Protein AF-A0A0C2M086-F1 (afdb_monomer)

Foldseek 3Di:
DVVVLVVCVVLVVPVQSVCVVVQDLERECAPVQQDPVNLLVVLVVLLPDDRNQEYEHHNYDADPVSVVSVVVSCVNHVRHDYHD

Sequence (84 aa):
MKELIKYLRDRGLVEEALLLSKGSHVLNLSYNKMDKLKIKEVMEFLKTNTIITTLNLFMNKIDNIEAVEIAEVLKKIILLRILI

Nearest PDB structures (foldseek):
  7n6g-assembly1_4T  TM=8.271E-01  e=2.408E-02  Chlamydomonas reinhardtii
  8iah-assembly1_Y  TM=9.083E-01  e=5.109E-02  Sus scrofa
  4k17-assembly2_B  TM=8.853E-01  e=2.637E-01  Mus musculus
  4k17-assembly1_A  TM=7.591E-01  e=1.749E-01  Mus musculus
  4z94-assembly1_G  TM=8.720E-01  e=2.823E-01  Homo sapiens

Secondary structure (DSSP, 8-state):
-HHHHHHHHHTT-HHHHHHHHTT--EEE-TTS---HHHHHHHHHHHTT-SS--EEE-TTS---HHHHHHHHHHHHH-TT-EEE-

Structure (mmCIF, N/CA/C/O backbone):
data_AF-A0A0C2M086-F1
#
_entry.id   AF-A0A0C2M086-F1
#
loop_
_atom_site.group_PDB
_atom_site.id
_atom_site.type_symbol
_atom_site.label_atom_id
_atom_site.label_alt_id
_atom_site.label_comp_id
_atom_site.label_asym_id
_atom_site.label_entity_id
_atom_site.label_seq_id
_atom_site.pdbx_PDB_ins_code
_atom_site.Cartn_x
_atom_site.Cartn_y
_atom_site.Cartn_z
_atom_site.occupancy
_atom_site.B_iso_or_equiv
_atom_site.auth_seq_id
_atom_site.auth_comp_id
_atom_site.auth_asym_id
_atom_site.auth_atom_id
_atom_site.pdbx_PDB_model_num
ATOM 1 N N . MET A 1 1 ? -0.658 1.274 11.267 1.00 87.06 1 MET A N 1
ATOM 2 C CA . MET A 1 1 ? -1.001 2.606 10.708 1.00 87.06 1 MET A CA 1
ATOM 3 C C . MET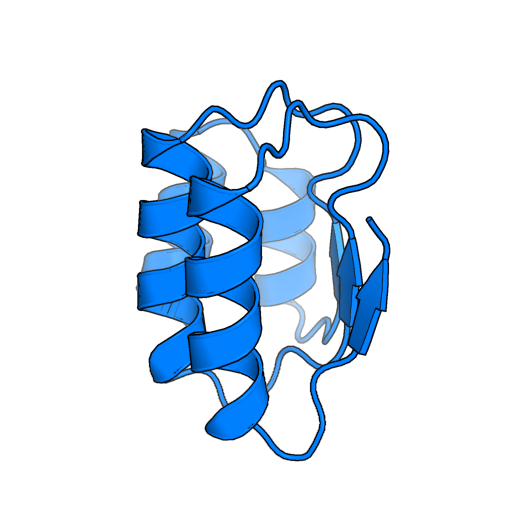 A 1 1 ? 0.144 3.619 10.781 1.00 87.06 1 MET A C 1
ATOM 5 O O . MET A 1 1 ? 0.522 4.122 9.735 1.00 87.06 1 MET A O 1
ATOM 9 N N . LYS A 1 2 ? 0.734 3.910 11.956 1.00 91.75 2 LYS A N 1
ATOM 10 C CA . LYS A 1 2 ? 1.864 4.866 12.067 1.00 91.75 2 LYS A CA 1
ATOM 11 C C . LYS A 1 2 ? 3.045 4.520 11.145 1.00 91.75 2 LYS A C 1
ATOM 13 O O . LYS A 1 2 ? 3.525 5.396 10.436 1.00 91.75 2 LYS A O 1
ATOM 18 N N . GLU A 1 3 ? 3.428 3.244 11.091 1.00 94.50 3 GLU A N 1
ATOM 19 C CA . GLU A 1 3 ? 4.510 2.772 10.211 1.00 94.50 3 GLU A CA 1
ATOM 20 C C . GLU A 1 3 ? 4.190 2.929 8.719 1.00 94.50 3 GLU A C 1
ATOM 22 O O . GLU A 1 3 ? 5.048 3.365 7.963 1.00 94.50 3 GLU A O 1
ATOM 27 N N . LEU A 1 4 ? 2.945 2.672 8.299 1.00 94.38 4 LEU A N 1
ATOM 28 C CA . LEU A 1 4 ? 2.518 2.915 6.917 1.00 94.38 4 LEU A CA 1
ATOM 29 C C . LEU A 1 4 ? 2.615 4.406 6.568 1.00 94.38 4 LEU A C 1
ATOM 31 O O . LEU A 1 4 ? 3.157 4.761 5.531 1.00 94.38 4 LEU A O 1
ATOM 35 N N . ILE A 1 5 ? 2.144 5.293 7.449 1.00 95.75 5 ILE A N 1
ATOM 36 C CA . ILE A 1 5 ? 2.236 6.747 7.238 1.00 95.75 5 ILE A CA 1
ATOM 37 C C . ILE A 1 5 ? 3.700 7.186 7.113 1.00 95.75 5 ILE A C 1
ATOM 39 O O . ILE A 1 5 ? 4.021 7.999 6.249 1.00 95.75 5 ILE A O 1
ATOM 43 N N . LYS A 1 6 ? 4.592 6.647 7.952 1.00 97.06 6 LYS A N 1
ATOM 44 C CA . LYS A 1 6 ? 6.030 6.917 7.870 1.00 97.06 6 LYS A CA 1
ATOM 45 C C . LYS A 1 6 ? 6.617 6.419 6.547 1.00 97.06 6 LYS A C 1
ATOM 47 O O . LYS A 1 6 ? 7.238 7.203 5.842 1.00 97.06 6 LYS A O 1
ATOM 52 N N . TYR A 1 7 ? 6.338 5.171 6.175 1.00 95.62 7 TYR A N 1
ATOM 53 C CA . TYR A 1 7 ? 6.757 4.584 4.903 1.00 95.62 7 TYR A CA 1
ATOM 54 C C . TYR A 1 7 ? 6.349 5.447 3.702 1.00 95.62 7 TYR A C 1
ATOM 56 O O . TYR A 1 7 ? 7.164 5.715 2.823 1.00 95.62 7 TYR A O 1
ATOM 64 N N . LEU A 1 8 ? 5.099 5.919 3.679 1.00 95.75 8 LEU A N 1
ATOM 65 C CA . LEU A 1 8 ? 4.593 6.776 2.607 1.00 95.75 8 LEU A CA 1
ATOM 66 C C . LEU A 1 8 ? 5.376 8.097 2.534 1.00 95.75 8 LEU A C 1
ATOM 68 O O . LEU A 1 8 ? 5.806 8.487 1.450 1.00 95.75 8 LEU A O 1
ATOM 72 N N . ARG A 1 9 ? 5.654 8.745 3.677 1.00 96.50 9 ARG A N 1
ATOM 73 C CA . ARG A 1 9 ? 6.499 9.956 3.717 1.00 96.50 9 ARG A CA 1
ATOM 74 C C . ARG A 1 9 ? 7.900 9.691 3.178 1.00 96.50 9 ARG A C 1
ATOM 76 O O . ARG A 1 9 ? 8.370 10.454 2.339 1.00 96.50 9 ARG A O 1
ATOM 83 N N . ASP A 1 10 ? 8.528 8.601 3.612 1.00 95.50 10 ASP A N 1
ATOM 84 C CA . ASP A 1 10 ? 9.890 8.230 3.212 1.00 95.50 10 ASP A CA 1
ATOM 85 C C . ASP A 1 10 ? 9.983 7.914 1.705 1.00 95.50 10 ASP A C 1
ATOM 87 O O . ASP A 1 10 ? 11.038 8.067 1.092 1.00 95.50 10 ASP A O 1
ATOM 91 N N . ARG A 1 11 ? 8.867 7.509 1.084 1.00 91.81 11 ARG A N 1
ATOM 92 C CA . ARG A 1 11 ? 8.746 7.240 -0.359 1.00 91.81 11 ARG A CA 1
ATOM 93 C C . ARG A 1 11 ? 8.264 8.443 -1.180 1.00 91.81 11 ARG A C 1
ATOM 95 O O . ARG A 1 11 ? 8.072 8.302 -2.384 1.00 91.81 11 ARG A O 1
ATOM 102 N N . GLY A 1 12 ? 8.085 9.612 -0.562 1.00 93.94 12 GLY A N 1
ATOM 103 C CA . GLY A 1 12 ? 7.631 10.832 -1.237 1.00 93.94 12 GLY A CA 1
ATOM 104 C C . GLY A 1 12 ? 6.117 10.919 -1.470 1.00 93.94 12 GLY A C 1
ATOM 105 O O . GLY A 1 12 ? 5.653 11.883 -2.072 1.00 93.94 12 GLY A O 1
ATOM 106 N N . LEU A 1 13 ? 5.338 9.970 -0.944 1.00 95.31 13 LEU A N 1
ATOM 107 C CA . LEU A 1 13 ? 3.868 9.926 -0.976 1.00 95.31 13 LEU A CA 1
ATOM 108 C C . LEU A 1 13 ? 3.295 10.787 0.163 1.00 95.31 13 LEU A C 1
ATOM 110 O O . LEU A 1 13 ? 2.627 10.314 1.090 1.00 95.31 13 LEU A O 1
ATOM 114 N N . VAL A 1 14 ? 3.691 12.063 0.174 1.00 96.44 14 VAL A N 1
ATOM 115 C CA . VAL A 1 14 ? 3.453 12.980 1.300 1.00 96.44 14 VAL A CA 1
ATOM 116 C C . VAL A 1 14 ? 1.965 13.292 1.461 1.00 96.44 14 VAL A C 1
ATOM 118 O O . VAL A 1 14 ? 1.486 13.407 2.592 1.00 96.44 14 VAL A O 1
ATOM 121 N N . GLU A 1 15 ? 1.230 13.399 0.355 1.00 96.62 15 GLU A N 1
ATOM 122 C CA . GLU A 1 15 ? -0.205 13.685 0.364 1.00 96.62 15 GLU A CA 1
ATOM 123 C C . GLU A 1 15 ? -1.000 12.522 0.964 1.00 96.62 15 GLU A C 1
ATOM 125 O O . GLU A 1 15 ? -1.779 12.719 1.897 1.00 96.62 15 GLU A O 1
ATOM 130 N N . GLU A 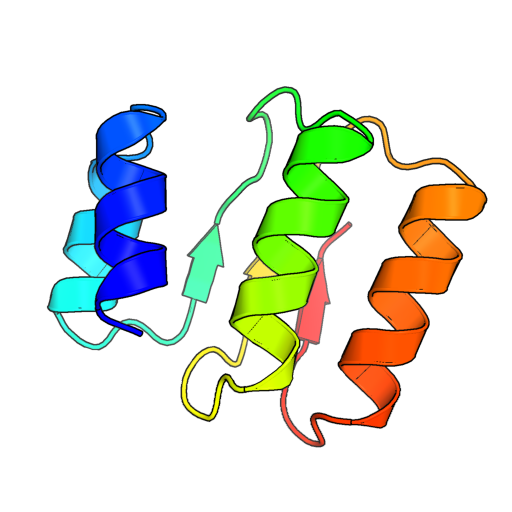1 16 ? -0.736 11.293 0.525 1.00 96.12 16 GLU A N 1
ATOM 131 C CA . GLU A 1 16 ? -1.368 10.083 1.046 1.00 96.12 16 GLU A CA 1
ATOM 132 C C . GLU A 1 16 ? 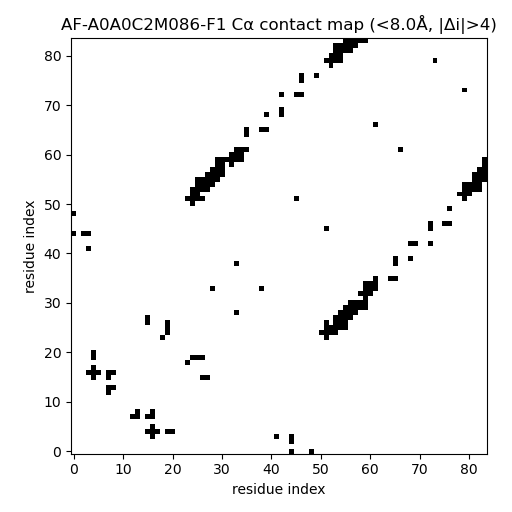-1.079 9.919 2.538 1.00 96.12 16 GLU A C 1
ATOM 134 O O . GLU A 1 16 ? -1.983 9.651 3.335 1.00 96.12 16 GLU A O 1
ATOM 139 N N . ALA A 1 17 ? 0.175 10.137 2.942 1.00 96.62 17 ALA A N 1
ATOM 140 C CA . ALA A 1 17 ? 0.564 10.097 4.343 1.00 96.62 17 ALA A CA 1
ATOM 141 C C . ALA A 1 17 ? -0.198 11.136 5.182 1.00 96.62 17 ALA A C 1
ATOM 143 O O . ALA A 1 17 ? -0.618 10.843 6.307 1.00 96.62 17 ALA A O 1
ATOM 144 N N . LEU A 1 18 ? -0.382 12.350 4.652 1.00 97.69 18 LEU A N 1
ATOM 145 C CA . LEU A 1 18 ? -1.138 13.408 5.314 1.00 97.69 18 LEU A CA 1
ATOM 146 C C . LEU A 1 18 ? -2.622 13.044 5.425 1.00 97.69 18 LEU A C 1
ATOM 148 O O . LEU A 1 18 ? -3.192 13.165 6.510 1.00 97.69 18 LEU A O 1
ATOM 152 N N . LEU A 1 19 ? -3.239 12.565 4.346 1.00 97.31 19 LEU A N 1
ATOM 153 C CA . LEU A 1 19 ? -4.643 12.157 4.329 1.00 97.31 19 LEU A CA 1
ATOM 154 C C . LEU A 1 19 ? -4.910 11.031 5.331 1.00 97.31 19 LEU A C 1
ATOM 156 O O . LEU A 1 19 ? -5.830 11.140 6.143 1.00 97.31 19 LEU A O 1
ATOM 160 N N . LEU A 1 20 ? -4.076 9.988 5.349 1.00 95.19 20 LEU A N 1
ATOM 161 C CA . LEU A 1 20 ? -4.198 8.905 6.328 1.00 95.19 20 LEU A CA 1
ATOM 162 C C . LEU A 1 20 ? -3.996 9.406 7.763 1.00 95.19 20 LEU A C 1
ATOM 164 O O . LEU A 1 20 ? -4.720 8.987 8.666 1.00 95.19 20 LEU A O 1
ATOM 168 N N . SER A 1 21 ? -3.073 10.349 7.990 1.00 95.50 21 SER A N 1
ATOM 169 C CA . SER A 1 21 ? -2.890 10.954 9.319 1.00 95.50 21 SER A CA 1
ATOM 170 C C . SER A 1 21 ? -4.108 11.751 9.801 1.00 95.50 21 SER A C 1
ATOM 172 O O . SER A 1 21 ? -4.302 11.896 11.005 1.00 95.50 21 SER A O 1
ATOM 174 N N . LYS A 1 22 ? -4.953 12.216 8.872 1.00 95.81 22 LYS A N 1
ATOM 175 C CA . LYS A 1 22 ? -6.223 12.906 9.144 1.00 95.81 22 LYS A CA 1
ATOM 176 C C . LYS A 1 22 ? -7.430 11.960 9.196 1.00 95.81 22 LYS A C 1
ATOM 178 O O . LYS A 1 22 ? -8.561 12.430 9.245 1.00 95.81 22 LYS A O 1
ATOM 183 N N . GLY A 1 23 ? -7.208 10.643 9.194 1.00 93.81 23 GLY A N 1
ATOM 184 C CA . GLY A 1 23 ? -8.280 9.650 9.276 1.00 93.81 23 GLY A CA 1
ATOM 185 C C . GLY A 1 23 ? -8.940 9.319 7.937 1.00 93.81 23 GLY A C 1
ATOM 186 O O . GLY A 1 23 ? -10.059 8.810 7.920 1.00 93.81 23 GLY A O 1
ATOM 187 N N . SER A 1 24 ? -8.276 9.592 6.807 1.00 94.88 24 SER A N 1
ATOM 188 C CA . SER A 1 24 ? -8.725 9.060 5.518 1.00 94.88 24 SER A CA 1
ATOM 189 C C . SER A 1 24 ? -8.758 7.530 5.549 1.00 94.88 24 SER A C 1
ATOM 191 O O . SER A 1 24 ? -7.870 6.881 6.102 1.00 94.88 24 SER A O 1
ATOM 193 N N . HIS A 1 25 ? -9.771 6.963 4.899 1.00 93.25 25 HIS A N 1
ATOM 194 C CA . HIS A 1 25 ? -9.918 5.520 4.694 1.00 93.25 25 HIS A CA 1
ATOM 195 C C . HIS A 1 25 ? -9.488 5.109 3.273 1.00 93.25 25 HIS A C 1
ATOM 197 O O . HIS A 1 25 ? -9.621 3.947 2.889 1.00 93.25 25 HIS A O 1
ATOM 203 N N . VAL A 1 26 ? -8.980 6.062 2.485 1.00 93.88 26 VAL A N 1
ATOM 204 C CA . VAL A 1 26 ? -8.537 5.873 1.102 1.00 93.88 26 VAL A CA 1
ATOM 205 C C . VAL A 1 26 ? -7.023 6.027 1.030 1.00 93.88 26 VAL A C 1
ATOM 207 O O . VAL A 1 26 ? -6.484 7.054 1.447 1.00 93.88 26 VAL A O 1
ATOM 210 N N . LEU A 1 27 ? -6.357 5.022 0.464 1.00 94.94 27 LEU A N 1
ATOM 211 C CA . LEU A 1 27 ? -4.949 5.058 0.087 1.00 94.94 27 LEU A CA 1
ATOM 212 C C . LEU A 1 27 ? -4.851 5.067 -1.442 1.00 94.94 27 LEU A C 1
ATOM 214 O O . LEU A 1 27 ? -5.155 4.066 -2.091 1.00 94.94 27 LEU A O 1
ATOM 218 N N . ASN A 1 28 ? -4.454 6.199 -2.023 1.00 95.94 28 ASN A N 1
ATOM 219 C CA . ASN A 1 28 ? -4.297 6.322 -3.467 1.00 95.94 28 ASN A CA 1
ATOM 220 C C . ASN A 1 28 ? -2.829 6.179 -3.872 1.00 95.94 28 ASN A C 1
ATOM 222 O O . ASN A 1 28 ? -2.028 7.059 -3.6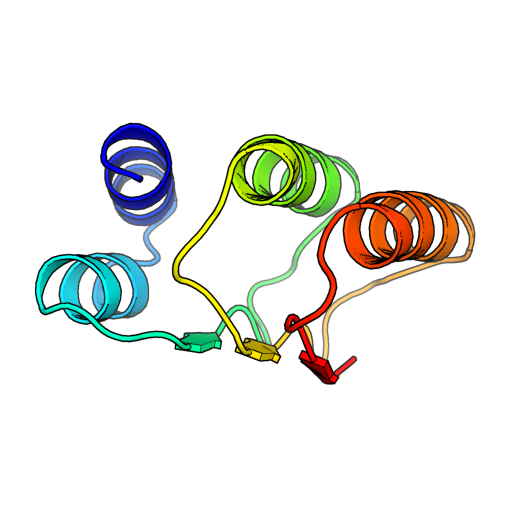20 1.00 95.94 28 ASN A O 1
ATOM 226 N N . LEU A 1 29 ? -2.484 5.074 -4.519 1.00 95.25 29 LEU A N 1
ATOM 227 C CA . LEU A 1 29 ? -1.152 4.801 -5.055 1.00 95.25 29 LEU A CA 1
ATOM 228 C C . LEU A 1 29 ? -1.163 4.735 -6.587 1.00 95.25 29 LEU A C 1
ATOM 230 O O . LEU A 1 2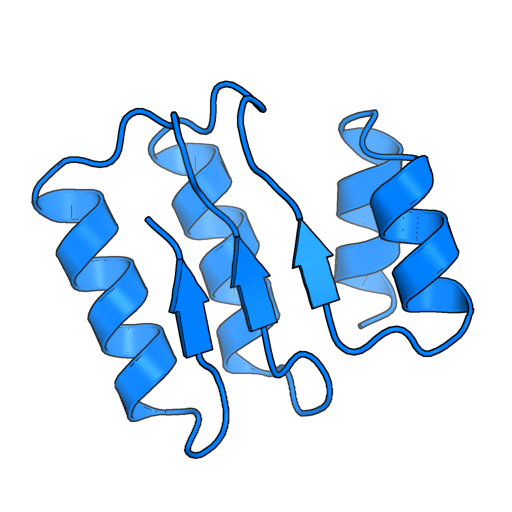9 ? -0.226 4.211 -7.193 1.00 95.25 29 LEU A O 1
ATOM 234 N N . SER A 1 30 ? -2.195 5.274 -7.242 1.00 94.38 30 SER A N 1
ATOM 235 C CA . SER A 1 30 ? -2.269 5.303 -8.704 1.00 94.38 30 SER A CA 1
ATOM 236 C C . SER A 1 30 ? -1.069 6.034 -9.308 1.00 94.38 30 SER A C 1
ATOM 238 O O . SER A 1 30 ? -0.602 7.010 -8.726 1.00 94.38 30 SER A O 1
ATOM 240 N N . TYR A 1 31 ? -0.572 5.579 -10.459 1.00 91.12 31 TYR A N 1
ATOM 241 C CA . TYR A 1 31 ? 0.550 6.205 -11.181 1.00 91.12 31 TYR A CA 1
ATOM 242 C C . TYR A 1 31 ? 1.881 6.322 -10.408 1.00 91.12 31 TYR A C 1
ATOM 244 O O . TYR A 1 31 ? 2.774 7.060 -10.824 1.00 91.12 31 TYR A O 1
ATOM 252 N N . ASN A 1 32 ? 2.082 5.565 -9.326 1.00 90.81 32 ASN A N 1
ATOM 253 C CA . ASN A 1 32 ? 3.283 5.679 -8.485 1.00 90.81 32 ASN A CA 1
ATOM 254 C C . ASN A 1 32 ? 4.439 4.748 -8.880 1.00 90.81 32 ASN A C 1
ATOM 256 O O . ASN A 1 32 ? 5.396 4.574 -8.118 1.00 90.81 32 ASN A O 1
ATOM 260 N N . LYS A 1 33 ? 4.382 4.157 -10.084 1.00 89.12 33 LYS A N 1
ATOM 261 C CA . LYS A 1 33 ? 5.379 3.188 -10.577 1.00 89.12 33 LYS A CA 1
ATOM 262 C C . LYS A 1 33 ? 5.670 2.133 -9.502 1.00 89.12 33 LYS A C 1
ATOM 264 O O . LYS A 1 33 ? 6.825 1.907 -9.118 1.00 89.12 33 LYS A O 1
ATOM 269 N N . MET A 1 34 ? 4.595 1.568 -8.960 1.00 88.56 34 MET A N 1
ATOM 270 C CA . MET A 1 34 ? 4.662 0.486 -7.991 1.00 88.56 34 MET A CA 1
ATOM 271 C C . MET A 1 34 ? 5.242 -0.732 -8.703 1.00 88.56 34 MET A C 1
ATOM 273 O O . MET A 1 34 ? 4.690 -1.193 -9.699 1.00 88.56 34 MET A O 1
ATOM 277 N N . ASP A 1 35 ? 6.393 -1.187 -8.228 1.00 87.56 35 ASP A N 1
ATOM 278 C CA . ASP A 1 35 ? 6.987 -2.453 -8.629 1.00 87.56 35 ASP A CA 1
ATOM 279 C C . ASP A 1 35 ? 6.577 -3.545 -7.634 1.00 87.56 35 ASP A C 1
ATOM 281 O O . ASP A 1 35 ? 5.954 -3.277 -6.599 1.00 87.56 35 AS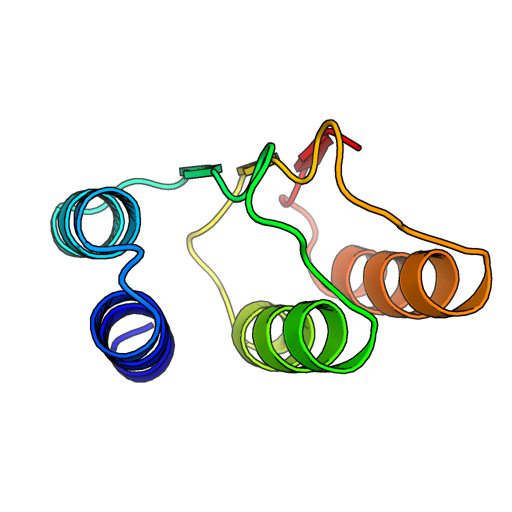P A O 1
ATOM 285 N N . LYS A 1 36 ? 6.966 -4.781 -7.938 1.00 88.44 36 LYS A N 1
ATOM 286 C CA . LYS A 1 36 ? 6.733 -5.950 -7.091 1.00 88.44 36 LYS A CA 1
ATOM 287 C C . LYS A 1 36 ? 7.093 -5.727 -5.623 1.00 88.44 36 LYS A C 1
ATOM 289 O O . LYS A 1 36 ? 6.337 -6.111 -4.733 1.00 88.44 36 LYS A O 1
ATOM 294 N N . LEU A 1 37 ? 8.251 -5.118 -5.359 1.00 90.94 37 LEU A N 1
ATOM 295 C CA . LEU A 1 37 ? 8.737 -4.919 -3.996 1.00 90.94 37 LEU A CA 1
ATOM 296 C C . LEU A 1 37 ? 7.844 -3.924 -3.250 1.00 90.94 37 LEU A C 1
ATOM 298 O O . LEU A 1 37 ? 7.430 -4.196 -2.126 1.00 90.94 37 LEU A O 1
ATOM 302 N N . LYS A 1 38 ? 7.492 -2.808 -3.892 1.00 91.56 38 LYS A N 1
ATOM 303 C CA . LYS A 1 38 ? 6.605 -1.791 -3.315 1.00 91.56 38 LYS A CA 1
ATOM 304 C C . LYS A 1 38 ? 5.200 -2.326 -3.056 1.00 91.56 38 LYS A C 1
ATOM 306 O O . LYS A 1 38 ? 4.637 -2.043 -2.002 1.00 91.56 38 LYS A O 1
ATOM 311 N N . ILE A 1 39 ? 4.630 -3.090 -3.995 1.00 90.88 39 ILE A N 1
ATOM 312 C CA . ILE A 1 39 ? 3.314 -3.720 -3.807 1.00 90.88 39 ILE A CA 1
ATOM 313 C C . ILE A 1 39 ? 3.352 -4.619 -2.571 1.00 90.88 39 ILE A C 1
ATOM 315 O O . ILE A 1 39 ? 2.520 -4.461 -1.680 1.00 90.88 39 ILE A O 1
ATOM 319 N N . LYS A 1 40 ? 4.358 -5.494 -2.478 1.00 91.88 40 LYS A N 1
ATOM 320 C CA . LYS A 1 40 ? 4.549 -6.398 -1.342 1.00 91.88 40 LYS A CA 1
ATOM 321 C C . LYS A 1 40 ? 4.670 -5.664 -0.005 1.00 91.88 40 LYS A C 1
ATOM 323 O O . LYS A 1 40 ? 3.999 -6.024 0.960 1.00 91.88 40 LYS A O 1
ATOM 328 N N . GLU A 1 41 ? 5.486 -4.614 0.057 1.00 93.38 41 GLU A N 1
ATOM 329 C CA . GLU A 1 41 ? 5.637 -3.787 1.262 1.00 93.38 41 GLU A CA 1
ATOM 330 C C . GLU A 1 41 ? 4.297 -3.173 1.701 1.00 93.38 41 GLU A C 1
ATOM 332 O O . GLU A 1 41 ? 3.924 -3.264 2.871 1.00 93.38 41 GLU A O 1
ATOM 337 N N . VAL A 1 42 ? 3.537 -2.592 0.765 1.00 92.50 42 VAL A N 1
ATOM 338 C CA . VAL A 1 42 ? 2.214 -2.018 1.060 1.00 92.50 42 VAL A CA 1
ATOM 339 C C . VAL A 1 42 ? 1.233 -3.098 1.516 1.00 92.50 42 VAL A C 1
ATOM 341 O O . VAL A 1 42 ? 0.506 -2.890 2.490 1.00 92.50 42 VAL A O 1
ATOM 344 N N . MET A 1 43 ? 1.228 -4.262 0.864 1.00 91.12 43 MET A N 1
ATOM 345 C CA . MET A 1 43 ? 0.383 -5.395 1.243 1.00 91.12 43 MET A CA 1
ATOM 346 C C . MET A 1 43 ? 0.664 -5.864 2.674 1.00 91.12 43 MET A C 1
ATOM 348 O O . MET A 1 43 ? -0.278 -6.153 3.413 1.00 91.12 43 MET A O 1
ATOM 352 N N . GLU A 1 44 ? 1.925 -5.869 3.111 1.00 92.00 44 GLU A N 1
ATOM 353 C CA . GLU A 1 44 ? 2.289 -6.236 4.483 1.00 92.00 44 GLU A CA 1
ATOM 354 C C . GLU A 1 44 ? 1.692 -5.275 5.521 1.00 92.00 44 GLU A C 1
ATOM 356 O O . GLU A 1 44 ? 1.131 -5.712 6.528 1.00 92.00 44 GLU A O 1
ATOM 361 N N . PHE A 1 45 ? 1.707 -3.967 5.247 1.00 92.00 45 PHE A N 1
ATOM 362 C CA . PHE A 1 45 ? 1.024 -2.998 6.109 1.00 92.00 45 PHE A CA 1
ATOM 363 C C . PHE A 1 45 ? -0.490 -3.214 6.142 1.00 92.00 45 PHE A C 1
ATOM 365 O O . PHE A 1 45 ? -1.119 -3.027 7.188 1.00 92.00 45 PHE A O 1
ATOM 372 N N . LEU A 1 46 ? -1.084 -3.608 5.014 1.00 89.50 46 LEU A N 1
ATOM 373 C CA . LEU A 1 46 ? -2.524 -3.806 4.912 1.00 89.50 46 LEU A CA 1
ATOM 374 C C . LEU A 1 46 ? -3.006 -5.090 5.592 1.00 89.50 46 LEU A C 1
ATOM 376 O O . LEU A 1 46 ? -4.118 -5.088 6.104 1.00 89.50 46 LEU A O 1
ATOM 380 N N . LYS A 1 47 ? -2.183 -6.138 5.732 1.00 86.44 47 LYS A N 1
ATOM 381 C CA . LYS A 1 47 ? -2.562 -7.373 6.460 1.00 86.44 47 LYS A CA 1
ATOM 382 C C . LYS A 1 47 ? -3.042 -7.131 7.895 1.00 86.44 47 LYS A C 1
ATOM 384 O O . LYS A 1 47 ? -3.818 -7.926 8.416 1.00 86.44 47 LYS A O 1
ATOM 389 N N . THR A 1 48 ? -2.571 -6.060 8.532 1.00 83.75 48 THR A N 1
ATOM 390 C CA . THR A 1 48 ? -2.952 -5.661 9.900 1.00 83.75 48 THR A CA 1
ATOM 391 C C . THR A 1 48 ? -3.804 -4.389 9.933 1.00 83.75 48 THR A C 1
ATOM 393 O O . THR A 1 48 ? -4.089 -3.847 11.002 1.00 83.75 48 THR A O 1
ATOM 396 N N . ASN A 1 49 ? -4.209 -3.880 8.767 1.00 80.88 49 ASN A N 1
ATOM 397 C CA . ASN A 1 49 ? -5.005 -2.669 8.659 1.00 80.88 49 ASN A CA 1
ATOM 398 C C . ASN A 1 49 ? -6.474 -2.924 9.025 1.00 80.88 49 ASN A C 1
ATOM 400 O O . ASN A 1 49 ? -7.102 -3.852 8.527 1.00 80.88 49 ASN A O 1
ATOM 404 N N . THR A 1 50 ? -7.037 -2.015 9.819 1.00 76.88 50 THR A N 1
ATOM 405 C CA . THR A 1 50 ? -8.452 -2.017 10.219 1.00 76.88 50 THR A CA 1
ATOM 406 C C . THR A 1 50 ? -9.233 -0.798 9.717 1.00 76.88 50 THR A C 1
ATOM 408 O O . THR A 1 50 ? -10.432 -0.716 9.961 1.00 76.88 50 THR A O 1
ATOM 411 N N . ILE A 1 51 ? -8.578 0.154 9.036 1.00 86.00 51 ILE A N 1
ATOM 412 C CA . ILE A 1 51 ? -9.155 1.473 8.714 1.00 86.00 51 ILE A CA 1
ATOM 413 C C . ILE A 1 51 ? -9.266 1.689 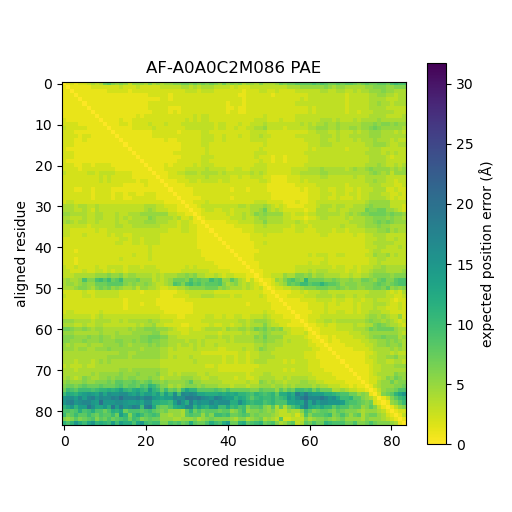7.204 1.00 86.00 51 ILE A C 1
ATOM 415 O O . ILE A 1 51 ? -10.307 2.120 6.729 1.00 86.00 51 ILE A O 1
ATOM 419 N N . ILE A 1 52 ? -8.220 1.406 6.422 1.00 90.50 52 ILE A N 1
ATOM 420 C CA . ILE A 1 52 ? -8.263 1.631 4.968 1.00 90.50 52 ILE A CA 1
ATOM 421 C C . ILE A 1 52 ? -9.317 0.709 4.348 1.00 90.50 52 ILE A C 1
ATOM 423 O O . ILE A 1 52 ? -9.229 -0.510 4.486 1.00 90.50 52 ILE A O 1
ATOM 427 N N . THR A 1 53 ? -10.292 1.306 3.666 1.00 90.25 53 THR A N 1
ATOM 428 C CA . THR A 1 53 ? -11.392 0.625 2.969 1.00 90.25 53 THR A CA 1
ATOM 429 C C . THR A 1 53 ? -11.270 0.733 1.456 1.00 90.25 53 THR A C 1
ATOM 431 O O . THR A 1 53 ? -11.909 -0.032 0.742 1.00 90.25 53 THR A O 1
ATOM 434 N N . THR A 1 54 ? -10.444 1.652 0.948 1.00 91.69 54 THR A N 1
ATOM 435 C CA . THR A 1 54 ? -10.182 1.795 -0.489 1.00 91.69 54 THR A CA 1
ATOM 436 C C . THR A 1 54 ? -8.688 1.908 -0.748 1.00 91.69 54 THR A C 1
ATOM 438 O O . THR A 1 54 ? -8.027 2.789 -0.200 1.00 91.69 54 THR A O 1
ATOM 441 N N . LEU A 1 55 ? -8.165 1.047 -1.617 1.00 92.94 55 LEU A N 1
ATOM 442 C CA . LEU A 1 55 ? -6.814 1.146 -2.159 1.00 92.94 55 LEU A CA 1
ATOM 443 C C . LEU A 1 55 ? -6.894 1.331 -3.678 1.00 92.94 55 LEU A C 1
ATOM 445 O O . LEU A 1 55 ? -7.480 0.509 -4.375 1.00 92.94 55 LEU A O 1
ATOM 449 N N . ASN A 1 56 ? -6.292 2.396 -4.196 1.00 94.38 56 ASN A N 1
ATOM 450 C CA . ASN A 1 56 ? -6.198 2.627 -5.635 1.00 94.38 56 ASN A CA 1
ATOM 451 C C . ASN A 1 56 ? -4.772 2.343 -6.119 1.00 94.38 56 ASN A C 1
ATOM 453 O O . ASN A 1 56 ? -3.823 2.970 -5.662 1.00 94.38 56 ASN A O 1
ATOM 457 N N . LEU A 1 57 ? -4.630 1.396 -7.037 1.00 92.94 57 LEU A N 1
ATOM 458 C CA . LEU A 1 57 ? -3.392 0.975 -7.685 1.00 92.94 57 LEU A CA 1
ATOM 459 C C . LEU A 1 57 ? -3.428 1.216 -9.202 1.00 92.94 57 LEU A C 1
ATOM 461 O O . LEU A 1 57 ? -2.540 0.733 -9.904 1.00 92.94 57 LEU A O 1
ATOM 465 N N . PHE A 1 58 ? -4.394 1.991 -9.697 1.00 92.31 58 PHE A N 1
ATOM 466 C CA . PHE A 1 58 ? -4.581 2.246 -11.121 1.00 92.31 58 PHE A CA 1
ATOM 467 C C . PHE A 1 58 ? -3.305 2.733 -11.820 1.00 92.31 58 PHE A C 1
ATOM 469 O O . PHE A 1 58 ? -2.547 3.551 -11.290 1.00 92.31 58 PHE A O 1
ATOM 476 N N . MET A 1 59 ? -3.073 2.228 -13.033 1.00 90.31 59 MET A N 1
ATOM 477 C CA . MET A 1 59 ? -1.881 2.525 -13.842 1.00 90.31 59 MET A CA 1
ATOM 478 C C . MET A 1 59 ? -0.547 2.233 -13.134 1.00 90.31 59 MET A C 1
ATOM 480 O O . MET A 1 59 ? 0.451 2.929 -13.341 1.00 90.31 59 MET A O 1
ATOM 484 N N . ASN A 1 60 ? -0.504 1.169 -12.332 1.00 90.38 60 ASN A N 1
ATOM 485 C CA . ASN A 1 60 ? 0.742 0.531 -11.917 1.00 90.38 60 ASN A CA 1
ATOM 486 C C . ASN A 1 60 ? 0.989 -0.759 -12.709 1.00 90.38 60 ASN A C 1
ATOM 488 O O . ASN A 1 60 ? 0.069 -1.354 -13.265 1.00 90.38 60 ASN A O 1
ATOM 492 N N . LYS A 1 61 ? 2.250 -1.201 -12.771 1.00 87.56 61 LYS A N 1
ATOM 493 C CA . LYS A 1 61 ? 2.588 -2.509 -13.343 1.00 87.56 61 LYS A CA 1
ATOM 494 C C . LYS A 1 61 ? 2.326 -3.582 -12.292 1.00 87.56 61 LYS A C 1
ATOM 496 O O . LYS A 1 61 ? 3.153 -3.784 -11.41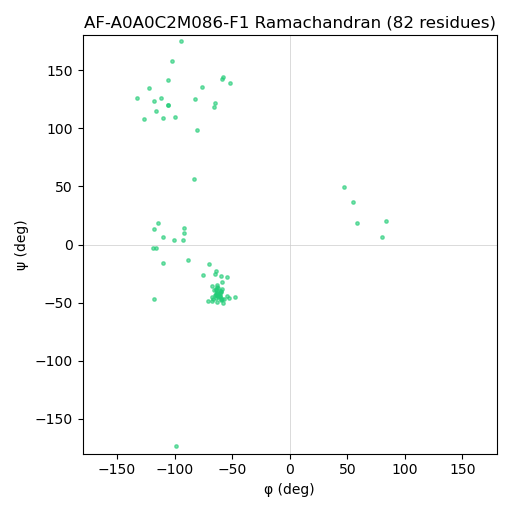3 1.00 87.56 61 LYS A O 1
ATOM 501 N N . ILE A 1 62 ? 1.172 -4.228 -12.401 1.00 87.12 62 ILE A N 1
ATOM 502 C CA . ILE A 1 62 ? 0.767 -5.355 -11.560 1.00 87.12 62 ILE A CA 1
ATOM 503 C C . ILE A 1 62 ? 0.638 -6.565 -12.474 1.00 87.12 62 ILE A C 1
ATOM 505 O O . ILE A 1 62 ? -0.188 -6.565 -13.387 1.00 87.12 62 ILE A O 1
ATOM 509 N N . ASP A 1 63 ? 1.488 -7.563 -12.261 1.00 88.56 63 ASP A N 1
ATOM 510 C CA . ASP A 1 63 ? 1.429 -8.840 -12.954 1.00 88.56 63 ASP A CA 1
ATOM 511 C C . ASP A 1 63 ? 0.736 -9.915 -12.099 1.00 88.56 63 ASP A C 1
ATOM 513 O O . ASP A 1 63 ? 0.161 -9.644 -11.039 1.00 88.56 63 ASP A O 1
ATOM 517 N N . ASN A 1 64 ? 0.743 -11.156 -12.587 1.00 90.56 64 ASN A N 1
ATOM 518 C CA . ASN A 1 64 ? 0.081 -12.276 -11.923 1.00 90.56 64 ASN A CA 1
ATOM 519 C C . ASN A 1 64 ? 0.600 -12.519 -10.496 1.00 90.56 64 ASN A C 1
ATOM 521 O O . ASN A 1 64 ? -0.168 -12.958 -9.644 1.00 90.56 64 ASN A O 1
ATOM 525 N N . ILE A 1 65 ? 1.877 -12.253 -10.217 1.00 89.19 65 ILE A N 1
ATOM 526 C CA . ILE A 1 65 ? 2.475 -12.466 -8.900 1.00 89.19 65 ILE A CA 1
ATOM 527 C C . ILE A 1 65 ? 1.938 -11.434 -7.909 1.00 89.19 65 ILE A C 1
ATOM 529 O O . ILE A 1 65 ? 1.474 -11.807 -6.831 1.00 89.19 65 ILE A O 1
ATOM 533 N N . GLU A 1 66 ? 1.950 -10.152 -8.279 1.00 88.94 66 GLU A N 1
ATOM 534 C CA . GLU A 1 66 ? 1.398 -9.094 -7.428 1.00 88.94 66 GLU A CA 1
ATOM 535 C C . GLU A 1 66 ? -0.115 -9.256 -7.233 1.00 88.94 66 GLU A C 1
ATOM 537 O O . GLU A 1 66 ? -0.619 -9.053 -6.128 1.00 88.94 66 GLU A O 1
ATOM 542 N N . ALA A 1 67 ? -0.844 -9.676 -8.272 1.00 88.62 67 ALA A N 1
ATOM 543 C CA . ALA A 1 67 ? -2.282 -9.921 -8.192 1.00 88.62 67 ALA A CA 1
ATOM 544 C C . ALA A 1 67 ? -2.640 -11.015 -7.167 1.00 88.62 67 ALA A C 1
ATOM 546 O O . ALA A 1 67 ? -3.610 -10.867 -6.420 1.00 88.62 67 ALA A O 1
ATOM 547 N N . VAL A 1 68 ? -1.848 -12.092 -7.092 1.00 90.12 68 VAL A N 1
ATOM 548 C CA . VAL A 1 68 ? -2.026 -13.159 -6.090 1.00 90.12 68 VAL A CA 1
ATOM 549 C C . VAL A 1 68 ? -1.815 -12.615 -4.677 1.00 90.12 68 VAL A C 1
ATOM 551 O O . VAL A 1 68 ? -2.644 -12.858 -3.801 1.00 90.12 68 VAL A O 1
ATOM 554 N N . GLU A 1 69 ? -0.752 -11.839 -4.459 1.00 87.31 69 GLU A N 1
ATOM 555 C CA . GLU A 1 69 ? -0.446 -11.255 -3.148 1.00 87.31 69 GLU A CA 1
ATOM 556 C C . GLU A 1 69 ? -1.542 -10.278 -2.685 1.00 87.31 69 GLU A C 1
ATOM 558 O O . GLU A 1 69 ? -1.992 -10.332 -1.538 1.00 87.31 69 GLU A O 1
ATOM 563 N N . ILE A 1 70 ? -2.055 -9.451 -3.601 1.00 87.62 70 ILE A N 1
ATOM 564 C CA . ILE A 1 70 ? -3.197 -8.563 -3.349 1.00 87.62 70 ILE A CA 1
ATOM 565 C C . ILE A 1 70 ? -4.450 -9.369 -2.964 1.00 87.62 70 ILE A C 1
ATOM 567 O O . ILE A 1 70 ? -5.142 -9.028 -1.998 1.00 87.62 70 ILE A O 1
ATOM 571 N N . ALA A 1 71 ? -4.738 -10.463 -3.674 1.00 86.81 71 ALA A N 1
ATOM 572 C CA . ALA A 1 71 ? -5.893 -11.312 -3.389 1.00 86.81 71 ALA A CA 1
ATOM 573 C C . ALA A 1 71 ? -5.812 -11.979 -2.002 1.00 86.81 71 ALA A C 1
ATOM 575 O O . ALA A 1 71 ? -6.835 -12.137 -1.331 1.00 86.81 71 ALA A O 1
ATOM 576 N N . GLU A 1 72 ? -4.618 -12.355 -1.539 1.00 85.25 72 GLU A N 1
ATOM 577 C CA . GLU A 1 72 ? -4.431 -12.904 -0.191 1.00 85.25 72 GLU A CA 1
ATOM 578 C C . GLU A 1 72 ? -4.717 -11.884 0.913 1.00 85.25 72 GLU A C 1
ATOM 580 O O . GLU A 1 72 ? -5.323 -12.235 1.930 1.00 85.25 72 GLU A O 1
ATOM 585 N N . VAL A 1 73 ? -4.320 -10.624 0.718 1.00 82.88 73 VAL A N 1
ATOM 586 C CA . VAL A 1 73 ? -4.642 -9.540 1.657 1.00 82.88 73 VAL A CA 1
ATOM 587 C C . VAL A 1 73 ? -6.147 -9.296 1.700 1.00 82.88 73 VAL A C 1
ATOM 589 O O . VAL A 1 73 ? -6.719 -9.209 2.787 1.00 82.88 73 VAL A O 1
ATOM 592 N N . LEU A 1 74 ? -6.810 -9.271 0.541 1.00 78.94 74 LEU A N 1
ATOM 593 C CA . LEU A 1 74 ? -8.261 -9.091 0.451 1.00 78.94 74 LEU A CA 1
ATOM 594 C C . LEU A 1 74 ? -9.050 -10.174 1.190 1.00 78.94 74 LEU A C 1
ATOM 596 O O . LEU A 1 74 ? -10.013 -9.862 1.882 1.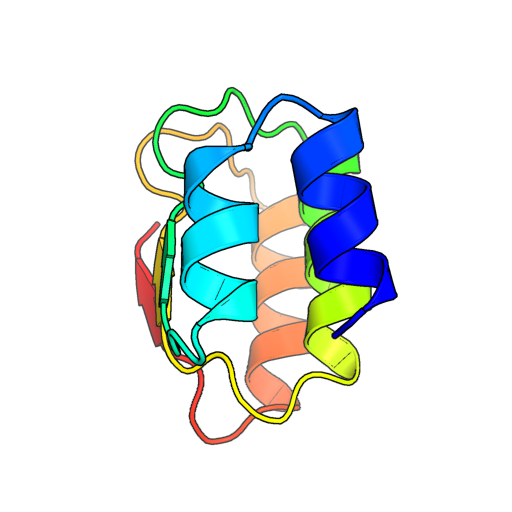00 78.94 74 LEU A O 1
ATOM 600 N N . LYS A 1 75 ? -8.625 -11.441 1.125 1.00 78.06 75 LYS A N 1
ATOM 601 C CA . LYS A 1 75 ? -9.290 -12.535 1.862 1.00 78.06 75 LYS A CA 1
ATOM 602 C C . LYS A 1 75 ? -9.307 -12.322 3.377 1.00 78.06 75 LYS A C 1
ATOM 604 O O . LYS A 1 75 ? -10.186 -12.847 4.054 1.00 78.06 75 LYS A O 1
ATOM 609 N N . LYS A 1 76 ? -8.330 -11.589 3.915 1.00 70.25 76 LYS A N 1
ATOM 610 C CA . LYS A 1 76 ? -8.213 -11.323 5.355 1.00 70.25 76 LYS A CA 1
ATOM 611 C C . LYS A 1 76 ? -8.989 -10.085 5.798 1.00 70.25 76 LYS A C 1
ATOM 613 O O . LYS A 1 76 ? -9.177 -9.902 6.998 1.00 70.25 76 LYS A O 1
ATOM 618 N N . ILE A 1 77 ? -9.437 -9.243 4.865 1.00 67.06 77 ILE A N 1
ATOM 619 C CA . ILE A 1 77 ? -10.023 -7.936 5.169 1.00 67.06 77 ILE A CA 1
ATOM 620 C C . ILE A 1 77 ? -11.389 -7.825 4.498 1.00 67.06 77 ILE A C 1
ATOM 622 O O . ILE A 1 77 ? -11.506 -7.641 3.294 1.00 67.06 77 ILE A O 1
ATOM 626 N N . ILE A 1 78 ? -12.442 -7.881 5.310 1.00 66.31 78 ILE A N 1
ATOM 627 C CA . ILE A 1 78 ? -13.833 -8.020 4.847 1.00 66.31 78 ILE A CA 1
ATOM 628 C C . ILE A 1 78 ? -14.356 -6.738 4.152 1.00 66.31 78 ILE A C 1
ATOM 630 O O . ILE A 1 78 ? -15.352 -6.781 3.437 1.00 66.31 78 ILE A O 1
ATOM 634 N N . LEU A 1 79 ? -13.693 -5.587 4.337 1.00 69.88 79 LEU A N 1
ATOM 635 C CA . LEU A 1 79 ? -14.188 -4.268 3.906 1.00 69.88 79 LEU A CA 1
ATOM 636 C C . LEU A 1 79 ? -13.307 -3.539 2.872 1.00 69.88 79 LEU A C 1
ATOM 638 O O . LEU A 1 79 ? -13.681 -2.450 2.436 1.00 69.88 79 LEU A O 1
ATOM 642 N N . LEU A 1 80 ? -12.152 -4.090 2.480 1.00 73.38 80 LEU A N 1
ATOM 643 C CA . LEU A 1 80 ? -11.227 -3.413 1.562 1.00 73.38 80 LEU A CA 1
ATOM 644 C C . LEU A 1 80 ? -11.656 -3.608 0.100 1.00 73.38 80 LEU A C 1
ATOM 646 O O . LEU A 1 80 ? -11.797 -4.730 -0.377 1.00 73.38 80 LEU A O 1
ATOM 650 N N . ARG A 1 81 ? -11.823 -2.502 -0.626 1.00 80.44 81 ARG A N 1
ATOM 651 C CA . ARG A 1 81 ? -12.035 -2.459 -2.079 1.00 80.44 81 ARG A CA 1
ATOM 652 C C . ARG A 1 81 ? -10.760 -1.988 -2.769 1.00 80.44 81 ARG A C 1
ATOM 654 O O . ARG A 1 81 ? -10.094 -1.080 -2.268 1.00 80.44 81 ARG A O 1
ATOM 661 N N . ILE A 1 82 ? -10.435 -2.577 -3.920 1.00 78.19 82 ILE A N 1
ATOM 662 C CA . ILE A 1 82 ? -9.248 -2.208 -4.701 1.00 78.19 82 ILE A CA 1
ATOM 663 C C . ILE A 1 82 ? -9.655 -1.786 -6.109 1.00 78.19 82 ILE A C 1
ATOM 665 O O . ILE A 1 82 ? -10.475 -2.445 -6.745 1.00 78.19 82 ILE A O 1
ATOM 669 N N . LEU A 1 83 ? -9.069 -0.683 -6.569 1.00 81.94 83 LEU A N 1
ATOM 670 C CA . LEU A 1 83 ? -9.113 -0.226 -7.955 1.00 81.94 83 LEU A CA 1
ATOM 671 C C . LEU A 1 83 ? -7.738 -0.505 -8.567 1.00 81.94 83 LEU A C 1
ATOM 673 O O . LEU A 1 83 ? -6.747 -0.019 -8.028 1.00 81.94 83 LEU A O 1
ATOM 677 N N . ILE A 1 84 ? -7.666 -1.316 -9.623 1.00 78.62 84 ILE A N 1
ATOM 678 C CA . ILE A 1 84 ? -6.418 -1.736 -10.287 1.00 78.62 84 ILE A CA 1
ATOM 679 C C . ILE A 1 84 ? -6.424 -1.277 -11.740 1.00 78.62 84 ILE A C 1
ATOM 681 O O . ILE A 1 84 ? -7.519 -1.313 -12.343 1.00 78.62 84 ILE A O 1
#

pLDDT: mean 89.32, std 7.07, range [66.31, 97.69]

Organism: NCBI:txid1068590

Solvent-accessible surface area (backbone atoms only — not comparable to full-atom values): 4762 Å² total; per-residue (Å²): 108,72,66,53,35,49,52,28,44,78,70,68,39,48,66,48,24,50,42,43,75,74,69,45,37,58,44,71,49,48,65,62,71,41,44,68,68,54,50,52,56,53,46,60,56,49,68,76,54,89,63,64,34,35,41,33,40,34,78,37,70,72,53,74,68,51,50,52,57,51,52,56,41,45,77,76,37,97,68,54,45,76,45,106

InterPro domains:
  IPR032675 Leucine-rich repeat domain superfamily [G3DSA:3.80.10.10] (2-83)

Mean predicted aligned error: 3.57 Å

Radius of gyration: 11.66 Å; Cα contacts (8 Å, |Δi|>4): 106; chains: 1; bounding box: 24×27×26 Å